Protein AF-A0A6C0HFZ0-F1 (afdb_monomer)

pLDDT: mean 91.33, std 6.5, range [58.72, 96.12]

Secondary structure (DSSP, 8-state):
--HHHHHHHHHHHHHHHHHHTTT-HHHHHHHHHHHHHHTTTS---SSHHHHHHHHHTT-S-HHHHHHHHHHHHHHHHHHHHHHH-

Mean predicted aligned error: 3.57 Å

Sequence (85 aa):
MIPELLEFMGVLLICATAMLTHNNPYFIGLAYTSAMLIAHQSMVHFNPLFVLLNFSLGRLSLYESLKLLIIQTSAVLCFLVAYRF

Structure (mmCIF, N/CA/C/O backbone):
data_AF-A0A6C0HFZ0-F1
#
_entry.id   AF-A0A6C0HFZ0-F1
#
loop_
_atom_site.group_PDB
_atom_site.id
_atom_site.type_symbol
_atom_site.label_atom_id
_atom_site.label_alt_id
_atom_site.label_comp_id
_atom_site.label_asym_id
_atom_site.label_entity_id
_atom_site.label_seq_id
_atom_site.pdbx_PDB_ins_code
_atom_site.Cartn_x
_atom_site.Cartn_y
_atom_site.Cartn_z
_atom_site.occupancy
_atom_site.B_iso_or_equiv
_atom_site.auth_seq_id
_atom_site.auth_comp_id
_atom_site.auth_asym_id
_atom_site.auth_atom_id
_atom_site.pdbx_PDB_m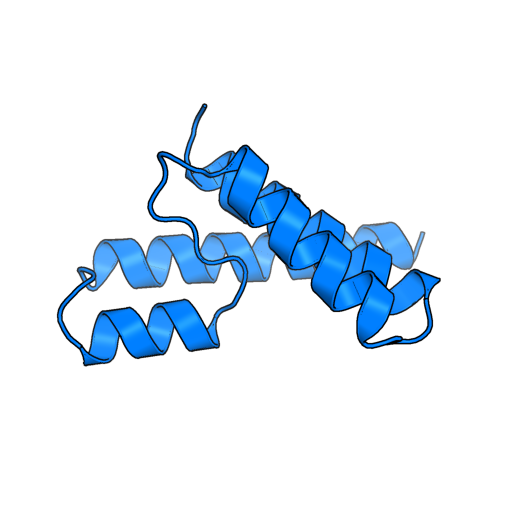odel_num
ATOM 1 N N . MET A 1 1 ? 8.414 3.571 16.265 1.00 58.72 1 MET A N 1
ATOM 2 C CA . MET A 1 1 ? 8.342 4.172 14.914 1.00 58.72 1 MET A CA 1
ATOM 3 C C . MET A 1 1 ? 6.883 4.488 14.627 1.00 58.72 1 MET A C 1
ATOM 5 O O . MET A 1 1 ? 6.030 3.739 15.081 1.00 58.72 1 MET A O 1
ATOM 9 N N . ILE A 1 2 ? 6.596 5.612 13.974 1.00 83.44 2 ILE A N 1
ATOM 10 C CA . ILE A 1 2 ? 5.228 6.069 13.681 1.00 83.44 2 ILE A CA 1
ATOM 11 C C . ILE A 1 2 ? 4.616 5.101 12.638 1.00 83.44 2 ILE A C 1
ATOM 13 O O . ILE A 1 2 ? 5.212 4.963 11.567 1.00 83.44 2 ILE A O 1
ATOM 17 N N . PRO A 1 3 ? 3.512 4.379 12.927 1.00 84.56 3 PRO A N 1
ATOM 18 C CA . PRO A 1 3 ? 2.968 3.333 12.044 1.00 84.56 3 PRO A CA 1
ATOM 19 C C . PRO A 1 3 ? 2.567 3.863 10.660 1.00 84.56 3 PRO A C 1
ATOM 21 O O . PRO A 1 3 ? 2.686 3.161 9.661 1.00 84.56 3 PRO A O 1
ATOM 24 N N . GLU A 1 4 ? 2.185 5.13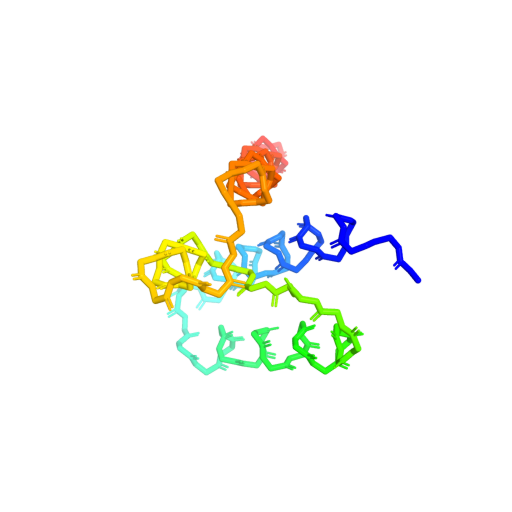2 10.581 1.00 89.56 4 GLU A N 1
ATOM 25 C CA . GLU A 1 4 ? 1.879 5.835 9.338 1.00 89.56 4 GLU A CA 1
ATOM 26 C C . GLU A 1 4 ? 3.105 5.952 8.427 1.00 89.56 4 GLU A C 1
ATOM 28 O O . GLU A 1 4 ? 3.007 5.777 7.214 1.00 89.56 4 GLU A O 1
ATOM 33 N N . LEU A 1 5 ? 4.277 6.216 9.010 1.00 91.38 5 LEU A N 1
ATOM 34 C CA . LEU A 1 5 ? 5.527 6.301 8.259 1.00 91.38 5 LEU A CA 1
ATOM 35 C C . LEU A 1 5 ? 5.945 4.923 7.740 1.00 91.38 5 LEU A C 1
ATOM 37 O O . LEU A 1 5 ? 6.448 4.821 6.624 1.00 91.38 5 LEU A O 1
ATOM 41 N N . LEU A 1 6 ? 5.728 3.873 8.539 1.00 93.12 6 LEU A N 1
ATOM 42 C CA . LEU A 1 6 ? 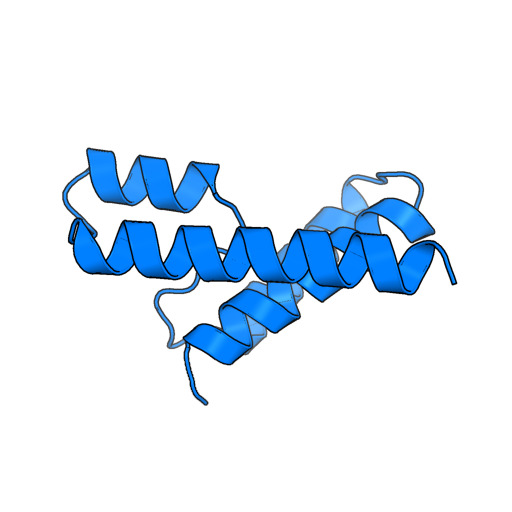5.975 2.495 8.116 1.00 93.12 6 LEU A CA 1
ATOM 43 C C . LEU A 1 6 ? 5.116 2.145 6.905 1.00 93.12 6 LEU A C 1
ATOM 45 O O . LEU A 1 6 ? 5.665 1.729 5.890 1.00 93.12 6 LEU A O 1
ATOM 49 N N . GLU A 1 7 ? 3.806 2.379 6.989 1.00 93.44 7 GLU A N 1
ATOM 50 C CA . GLU A 1 7 ? 2.861 2.134 5.895 1.00 93.44 7 GLU A CA 1
ATOM 51 C C . GLU A 1 7 ? 3.303 2.850 4.610 1.00 93.44 7 GLU A C 1
ATOM 53 O O . GLU A 1 7 ? 3.424 2.226 3.556 1.00 93.44 7 GLU A O 1
ATOM 58 N N . PHE A 1 8 ? 3.639 4.138 4.715 1.00 94.94 8 PHE A N 1
ATOM 59 C CA . PHE A 1 8 ? 4.101 4.945 3.588 1.00 94.94 8 PHE A CA 1
ATOM 60 C C . PHE A 1 8 ? 5.391 4.395 2.955 1.00 94.94 8 PHE A C 1
ATOM 62 O O . PHE A 1 8 ? 5.458 4.182 1.742 1.00 94.94 8 PHE A O 1
ATOM 69 N N . MET A 1 9 ? 6.416 4.135 3.772 1.00 94.81 9 MET A N 1
ATOM 70 C CA . MET A 1 9 ? 7.723 3.671 3.293 1.00 94.81 9 MET A CA 1
ATOM 71 C C . MET A 1 9 ? 7.670 2.248 2.736 1.00 94.81 9 MET A C 1
ATOM 73 O O . MET A 1 9 ? 8.333 1.951 1.743 1.00 94.81 9 MET A O 1
ATOM 77 N N . GLY A 1 10 ? 6.865 1.370 3.335 1.00 94.38 10 GLY A N 1
ATOM 78 C CA . GLY A 1 10 ? 6.684 0.010 2.839 1.00 94.38 10 GLY A CA 1
ATOM 79 C C . GLY A 1 10 ? 5.997 -0.015 1.476 1.00 94.38 10 GLY A C 1
ATOM 80 O O . GLY A 1 10 ? 6.465 -0.713 0.579 1.00 94.38 10 GLY A O 1
ATOM 81 N N . VAL A 1 11 ? 4.954 0.799 1.275 1.00 95.81 11 VAL A N 1
ATOM 82 C CA . VAL A 1 11 ? 4.301 0.929 -0.041 1.00 95.81 11 VAL A CA 1
ATOM 83 C C . VAL A 1 11 ? 5.278 1.460 -1.088 1.00 95.81 11 VAL A C 1
ATOM 85 O O . VAL A 1 11 ? 5.353 0.897 -2.179 1.00 95.81 11 VAL A O 1
ATOM 88 N N . LEU A 1 12 ? 6.079 2.478 -0.754 1.00 95.50 12 LEU A N 1
ATOM 89 C CA . LEU A 1 12 ? 7.127 2.985 -1.647 1.00 95.50 12 LEU A CA 1
ATOM 90 C C . LEU A 1 12 ? 8.120 1.892 -2.053 1.00 95.50 12 LEU A C 1
ATOM 92 O O . LEU A 1 12 ? 8.401 1.732 -3.241 1.00 95.50 12 LEU A O 1
ATOM 96 N N . LEU A 1 13 ? 8.623 1.123 -1.084 1.00 94.81 13 LEU A N 1
ATOM 97 C CA . LEU A 1 13 ? 9.553 0.020 -1.326 1.00 94.81 13 LEU A CA 1
ATOM 98 C C . LEU A 1 13 ? 8.948 -1.038 -2.258 1.00 94.81 13 LEU A C 1
ATOM 100 O O . LEU A 1 13 ? 9.611 -1.491 -3.194 1.00 94.81 13 LEU A O 1
ATOM 104 N N . ILE A 1 14 ? 7.695 -1.425 -2.016 1.00 95.38 14 ILE A N 1
ATOM 105 C CA . ILE A 1 14 ? 6.990 -2.425 -2.825 1.00 95.38 14 ILE A CA 1
ATOM 106 C C . ILE A 1 14 ? 6.778 -1.905 -4.250 1.00 95.38 14 ILE A C 1
ATOM 108 O O . ILE A 1 14 ? 7.090 -2.622 -5.200 1.00 95.38 14 ILE A O 1
ATOM 112 N N . CYS A 1 15 ? 6.317 -0.662 -4.420 1.00 94.88 15 CYS A N 1
ATOM 113 C CA . CYS A 1 15 ? 6.138 -0.048 -5.738 1.00 94.88 15 CYS A CA 1
ATOM 114 C C . CYS A 1 15 ? 7.460 0.066 -6.509 1.00 94.88 15 CYS A C 1
ATOM 116 O O . CYS A 1 15 ? 7.521 -0.310 -7.682 1.00 94.88 15 CYS A O 1
ATOM 118 N N . ALA A 1 16 ? 8.527 0.517 -5.847 1.00 93.88 16 ALA A N 1
ATOM 119 C CA . ALA A 1 16 ? 9.853 0.611 -6.448 1.00 93.88 16 ALA A CA 1
ATOM 120 C C . ALA A 1 16 ? 10.372 -0.763 -6.880 1.00 93.88 16 ALA A C 1
ATOM 122 O O . ALA A 1 16 ? 10.825 -0.926 -8.012 1.00 93.88 16 ALA A O 1
ATOM 123 N N . THR A 1 17 ? 10.237 -1.772 -6.016 1.00 95.12 17 THR A N 1
ATOM 124 C CA . THR A 1 17 ? 10.649 -3.145 -6.332 1.00 95.12 17 THR A CA 1
ATOM 125 C C . THR A 1 17 ? 9.847 -3.700 -7.504 1.00 95.12 17 THR A C 1
ATOM 127 O O . THR A 1 17 ? 10.430 -4.265 -8.428 1.00 95.12 17 THR A O 1
ATOM 130 N N . ALA A 1 18 ? 8.527 -3.505 -7.509 1.00 94.00 18 ALA A N 1
ATOM 131 C CA . ALA A 1 18 ? 7.652 -3.953 -8.585 1.00 94.00 18 ALA A CA 1
ATOM 132 C C . ALA A 1 18 ? 8.063 -3.354 -9.941 1.00 94.00 18 ALA A C 1
ATOM 134 O O . ALA A 1 18 ? 8.217 -4.094 -10.911 1.00 94.00 18 ALA A O 1
ATOM 135 N N . MET A 1 19 ? 8.331 -2.045 -10.007 1.00 94.12 19 MET A N 1
ATOM 136 C CA . MET A 1 19 ? 8.765 -1.405 -11.255 1.00 94.12 19 MET A CA 1
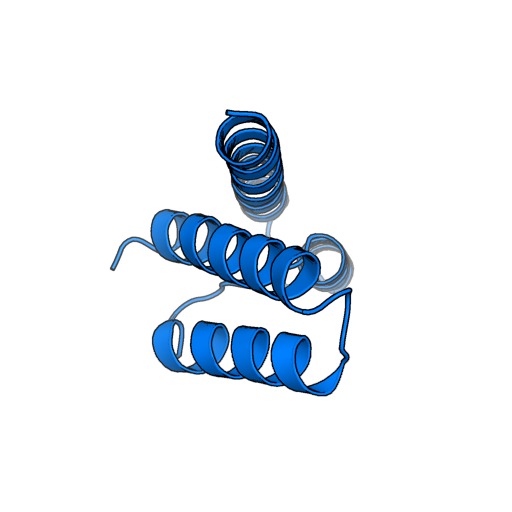ATOM 137 C C . MET A 1 19 ? 10.172 -1.829 -11.688 1.00 94.12 19 MET A C 1
ATOM 139 O O . MET A 1 19 ? 10.360 -2.215 -12.840 1.00 94.12 19 MET A O 1
ATOM 143 N N . LEU A 1 20 ? 11.154 -1.800 -10.780 1.00 93.44 20 LEU A N 1
ATOM 144 C CA . LEU A 1 20 ? 12.555 -2.105 -11.105 1.00 93.44 20 LEU A CA 1
ATOM 145 C C . LEU A 1 20 ? 12.778 -3.573 -11.489 1.00 93.44 20 LEU A C 1
ATOM 147 O O . LEU A 1 20 ? 13.733 -3.887 -12.193 1.00 93.44 20 LEU A O 1
ATOM 151 N N . THR A 1 21 ? 11.906 -4.473 -11.032 1.00 94.44 21 THR A N 1
ATOM 152 C CA . THR A 1 21 ? 12.012 -5.917 -11.299 1.00 94.44 21 THR A CA 1
ATOM 153 C C . THR A 1 21 ? 10.972 -6.427 -12.295 1.00 94.44 21 THR A C 1
ATOM 155 O O . THR A 1 21 ? 10.795 -7.637 -12.420 1.00 94.44 21 THR A O 1
ATOM 158 N N . HIS A 1 22 ? 10.286 -5.528 -13.012 1.00 92.25 22 HIS A N 1
ATOM 159 C CA . HIS A 1 22 ? 9.253 -5.867 -14.000 1.00 92.25 22 HIS A CA 1
ATOM 160 C C . HIS A 1 22 ? 8.161 -6.799 -13.450 1.00 92.25 22 HIS A C 1
ATOM 162 O O . HIS A 1 22 ? 7.752 -7.763 -14.095 1.00 92.25 22 HIS A O 1
ATOM 168 N N . ASN A 1 23 ? 7.688 -6.505 -12.241 1.00 91.69 23 ASN A N 1
ATOM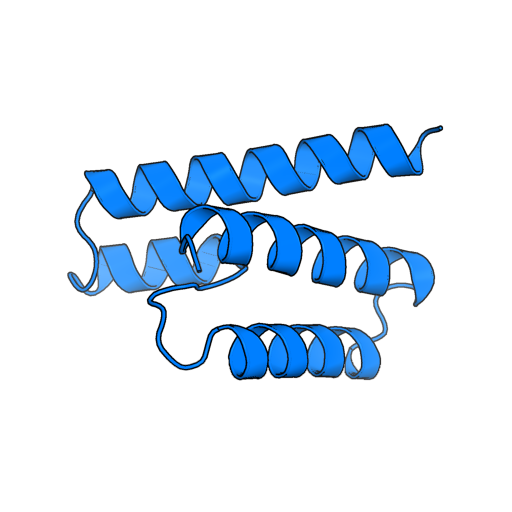 169 C CA . ASN A 1 23 ? 6.685 -7.278 -11.514 1.00 91.69 23 ASN A CA 1
ATOM 170 C C . ASN A 1 23 ? 7.073 -8.743 -11.252 1.00 91.69 23 ASN A C 1
ATOM 172 O O . ASN A 1 23 ? 6.206 -9.617 -11.191 1.00 91.69 23 ASN A O 1
ATOM 176 N N . ASN A 1 24 ? 8.364 -9.031 -11.073 1.00 95.25 24 ASN A N 1
ATOM 177 C CA . ASN A 1 24 ? 8.799 -10.373 -10.712 1.00 95.25 24 ASN A CA 1
ATOM 178 C C . ASN A 1 24 ? 8.259 -10.754 -9.312 1.00 95.25 24 ASN A C 1
ATOM 180 O O . ASN A 1 24 ? 8.573 -10.082 -8.320 1.00 95.25 24 ASN A O 1
ATOM 184 N N . PRO A 1 25 ? 7.478 -11.846 -9.201 1.00 93.06 25 PRO A N 1
ATOM 185 C CA . PRO A 1 25 ? 6.780 -12.199 -7.967 1.00 93.06 25 PRO A CA 1
ATOM 186 C C . PRO A 1 25 ? 7.730 -12.525 -6.811 1.00 93.06 25 PRO A C 1
ATOM 188 O O . PRO A 1 25 ? 7.388 -12.268 -5.659 1.00 93.06 25 PRO A O 1
ATOM 191 N N . TYR A 1 26 ? 8.932 -13.041 -7.092 1.00 95.12 26 TYR A N 1
ATOM 192 C CA . TYR A 1 26 ? 9.910 -13.363 -6.052 1.00 95.12 26 TYR A CA 1
ATOM 193 C C . TYR A 1 26 ? 10.421 -12.102 -5.352 1.00 95.12 26 TYR A C 1
ATOM 195 O O . TYR A 1 26 ? 10.444 -12.042 -4.124 1.00 95.12 26 TYR A O 1
ATOM 203 N N . PHE A 1 27 ? 10.779 -11.069 -6.118 1.00 94.94 27 PHE A N 1
ATOM 204 C CA . PHE A 1 27 ? 11.284 -9.817 -5.554 1.00 94.94 27 PHE A CA 1
ATOM 205 C C . PHE A 1 27 ? 10.189 -9.021 -4.848 1.00 94.94 27 PHE A C 1
ATOM 207 O O . PHE A 1 27 ? 10.429 -8.484 -3.769 1.00 94.94 27 PHE A O 1
ATOM 214 N N . ILE A 1 28 ? 8.973 -9.005 -5.399 1.00 94.44 28 ILE A N 1
ATOM 215 C CA . ILE A 1 28 ? 7.818 -8.400 -4.723 1.00 94.44 28 ILE A CA 1
ATOM 216 C C . ILE A 1 28 ? 7.538 -9.116 -3.397 1.00 94.44 28 ILE A C 1
ATOM 218 O O . ILE A 1 28 ? 7.344 -8.457 -2.376 1.00 94.44 28 ILE A O 1
ATOM 222 N N . GLY A 1 29 ? 7.562 -10.453 -3.391 1.00 93.62 29 GLY A N 1
ATOM 223 C CA . GLY A 1 29 ? 7.403 -11.248 -2.174 1.00 93.62 29 GLY A CA 1
ATOM 224 C C . GLY A 1 29 ? 8.448 -10.891 -1.119 1.00 93.62 29 GLY A C 1
ATOM 225 O O . GLY A 1 29 ? 8.086 -10.616 0.023 1.00 93.62 29 GLY A O 1
ATOM 226 N N . LEU A 1 30 ? 9.721 -10.796 -1.519 1.00 95.00 30 LEU A N 1
ATOM 227 C CA . LEU A 1 30 ? 10.809 -10.374 -0.633 1.00 95.00 30 LEU A CA 1
ATOM 228 C C . LEU A 1 30 ? 10.608 -8.954 -0.089 1.00 95.00 30 LEU A C 1
ATOM 230 O O . LEU A 1 30 ? 10.852 -8.717 1.096 1.00 95.00 30 LEU A O 1
ATOM 234 N N . ALA A 1 31 ? 10.137 -8.0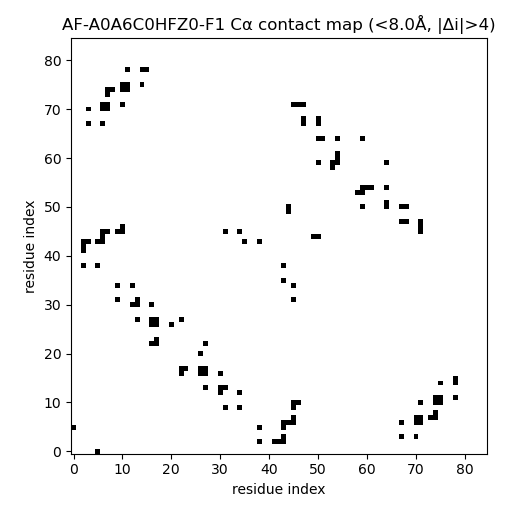14 -0.911 1.00 94.62 31 ALA A N 1
ATOM 235 C CA . ALA A 1 31 ? 9.834 -6.655 -0.465 1.00 94.62 31 ALA A CA 1
ATOM 236 C C . ALA A 1 31 ? 8.717 -6.642 0.590 1.00 94.62 31 ALA A C 1
ATOM 238 O O . ALA A 1 31 ? 8.879 -6.018 1.640 1.00 94.62 31 ALA A O 1
ATOM 239 N N . TYR A 1 32 ? 7.633 -7.393 0.367 1.00 93.31 32 TYR A N 1
ATOM 240 C CA . TYR A 1 32 ? 6.548 -7.545 1.342 1.00 93.31 32 TYR A CA 1
ATOM 241 C C . TYR A 1 32 ? 7.023 -8.190 2.647 1.00 93.31 32 TYR A C 1
ATOM 243 O O . TYR A 1 32 ? 6.718 -7.677 3.724 1.00 93.31 32 TYR A O 1
ATOM 251 N N . THR A 1 33 ? 7.794 -9.282 2.586 1.00 93.00 33 THR A N 1
ATOM 252 C CA . THR A 1 33 ? 8.312 -9.934 3.801 1.00 93.00 33 THR A CA 1
ATOM 253 C C . THR A 1 33 ? 9.259 -9.022 4.567 1.00 93.00 33 THR A C 1
ATOM 255 O O . THR A 1 33 ? 9.196 -8.967 5.791 1.00 93.00 33 THR A O 1
ATOM 258 N N . SER A 1 34 ? 10.100 -8.265 3.860 1.00 92.69 34 SER A N 1
ATOM 259 C CA . SER A 1 34 ? 11.023 -7.309 4.479 1.00 92.69 34 SER A CA 1
ATOM 260 C C . SER A 1 34 ? 10.257 -6.191 5.183 1.00 92.69 34 SER A C 1
ATOM 262 O O . SER A 1 34 ? 10.522 -5.904 6.349 1.00 92.69 34 SER A O 1
ATOM 264 N N . ALA A 1 35 ? 9.257 -5.609 4.512 1.00 92.06 35 ALA A N 1
ATOM 265 C CA . ALA A 1 35 ? 8.401 -4.577 5.088 1.00 92.06 35 ALA A CA 1
ATOM 266 C C . ALA A 1 35 ? 7.653 -5.088 6.334 1.00 92.06 35 ALA A C 1
ATOM 268 O O . ALA A 1 35 ? 7.639 -4.409 7.360 1.00 92.06 35 ALA A O 1
ATOM 269 N N . MET A 1 36 ? 7.115 -6.311 6.284 1.00 90.50 36 MET A N 1
ATOM 270 C CA . MET A 1 36 ? 6.442 -6.951 7.421 1.00 90.50 36 MET A CA 1
ATOM 271 C C . MET A 1 36 ? 7.383 -7.237 8.598 1.00 90.50 36 MET A C 1
ATOM 273 O O . MET A 1 36 ? 6.998 -7.029 9.747 1.00 90.50 36 MET A O 1
ATOM 277 N N . LEU A 1 37 ? 8.621 -7.672 8.341 1.00 90.81 37 LEU A N 1
ATOM 278 C CA . LEU A 1 37 ? 9.619 -7.893 9.394 1.00 90.81 37 LEU A CA 1
ATOM 279 C C . LEU A 1 37 ? 10.009 -6.586 10.093 1.00 90.81 37 LEU A C 1
ATOM 281 O O . LEU A 1 37 ? 10.131 -6.556 11.316 1.00 90.81 37 LEU A O 1
ATOM 285 N N . ILE A 1 38 ? 10.156 -5.496 9.337 1.00 89.31 38 ILE A N 1
ATOM 286 C CA . ILE A 1 38 ? 10.432 -4.165 9.897 1.00 89.31 38 ILE A CA 1
ATOM 287 C C . ILE A 1 38 ? 9.234 -3.671 10.724 1.00 89.31 38 ILE A C 1
ATOM 289 O O . ILE A 1 38 ? 9.401 -3.082 11.791 1.00 89.31 38 ILE A O 1
ATOM 293 N N . ALA A 1 39 ? 8.019 -3.943 10.252 1.00 87.94 39 ALA A N 1
ATOM 294 C CA . ALA A 1 39 ? 6.768 -3.517 10.866 1.00 87.94 39 ALA A CA 1
ATOM 295 C C . ALA A 1 39 ? 6.205 -4.496 11.913 1.00 87.94 39 ALA A C 1
ATOM 297 O O . ALA A 1 39 ? 5.043 -4.358 12.289 1.00 87.94 39 ALA A O 1
ATOM 298 N N . HIS A 1 40 ? 7.005 -5.440 12.423 1.00 77.19 40 HIS A N 1
ATOM 299 C CA . HIS A 1 40 ? 6.555 -6.586 13.230 1.00 77.19 40 HIS A CA 1
ATOM 300 C C . HIS A 1 40 ? 5.592 -6.258 14.391 1.00 77.19 40 HIS A C 1
ATOM 302 O O . HIS A 1 40 ? 4.723 -7.060 14.715 1.00 77.19 40 HIS A O 1
ATOM 308 N N . GLN A 1 41 ? 5.722 -5.084 15.014 1.00 78.38 41 GLN A N 1
ATOM 309 C CA . GLN A 1 41 ? 4.890 -4.661 16.151 1.00 78.38 41 GLN A CA 1
ATOM 310 C C . GLN A 1 41 ? 3.758 -3.689 15.777 1.00 78.38 41 GLN A C 1
ATOM 312 O O . GLN A 1 41 ? 3.132 -3.102 16.656 1.00 78.38 41 GLN A O 1
ATOM 317 N N . SER A 1 42 ? 3.511 -3.465 14.489 1.00 79.31 42 SER A N 1
ATOM 318 C CA . SER A 1 42 ? 2.599 -2.428 14.003 1.00 79.31 42 SER A CA 1
ATOM 319 C C . SER A 1 42 ? 1.465 -3.007 13.154 1.00 79.31 42 SER A C 1
ATOM 321 O O . SER A 1 42 ? 1.642 -3.996 12.453 1.00 79.31 42 SER A O 1
ATOM 323 N N . MET A 1 43 ? 0.286 -2.379 13.217 1.00 77.62 43 MET A N 1
ATOM 324 C CA . MET A 1 43 ? -0.940 -2.778 12.496 1.00 77.62 43 MET A CA 1
ATOM 325 C C . MET A 1 43 ? -0.912 -2.312 11.027 1.00 77.62 43 MET A C 1
ATOM 327 O O . MET A 1 43 ? -1.845 -1.675 10.539 1.00 77.62 43 MET A O 1
ATOM 331 N N . VAL A 1 44 ? 0.205 -2.555 10.348 1.00 84.69 44 VAL A N 1
ATOM 332 C CA . VAL A 1 44 ? 0.531 -2.019 9.018 1.00 84.69 44 VAL A CA 1
ATOM 333 C C . VAL A 1 44 ? 0.294 -3.112 7.973 1.00 84.69 44 VAL A C 1
ATOM 335 O O . VAL A 1 44 ? 0.537 -4.289 8.241 1.00 84.69 44 VAL A O 1
ATOM 338 N N . HIS A 1 45 ? -0.229 -2.748 6.803 1.00 87.38 45 HIS A N 1
ATOM 339 C CA . HIS A 1 45 ? -0.783 -3.718 5.842 1.00 87.38 45 HIS A CA 1
ATOM 340 C C . HIS A 1 45 ? -0.103 -3.686 4.467 1.00 87.38 45 HIS A C 1
ATOM 342 O O . HIS A 1 45 ? -0.055 -4.706 3.778 1.00 87.38 45 HIS A O 1
ATOM 348 N N . PHE A 1 46 ? 0.410 -2.527 4.057 1.00 91.56 46 PHE A N 1
ATOM 349 C CA . PHE A 1 46 ? 1.103 -2.255 2.793 1.00 91.56 46 PHE A CA 1
ATOM 350 C C . PHE A 1 46 ? 0.302 -2.556 1.517 1.00 91.56 46 PHE A C 1
ATOM 352 O O . PHE A 1 46 ? 0.862 -2.669 0.422 1.00 91.56 46 PHE A O 1
ATOM 359 N N . ASN A 1 47 ? -1.011 -2.742 1.642 1.00 92.06 47 ASN A N 1
ATOM 360 C CA . ASN A 1 47 ? -1.896 -3.052 0.529 1.00 92.06 47 ASN A CA 1
ATOM 361 C C . ASN A 1 47 ? -3.342 -2.620 0.846 1.00 92.06 47 ASN A C 1
ATOM 363 O O . ASN A 1 47 ? -3.874 -3.003 1.896 1.00 92.06 47 ASN A O 1
ATOM 367 N N . PRO A 1 48 ? -4.011 -1.881 -0.057 1.00 90.12 48 PRO A N 1
ATOM 368 C CA . PRO A 1 48 ? -5.373 -1.396 0.166 1.00 90.12 48 PRO A CA 1
ATOM 36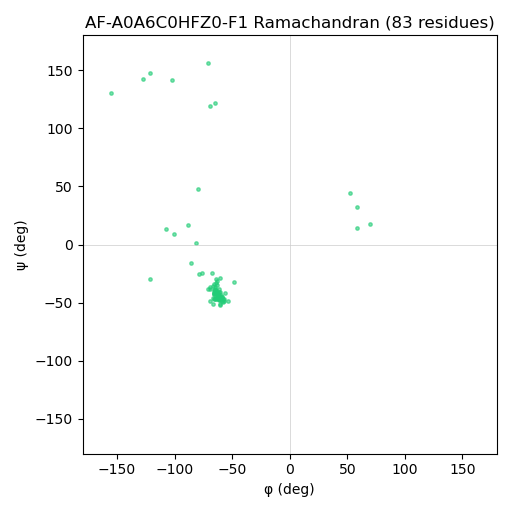9 C C . PRO A 1 48 ? -6.402 -2.520 0.287 1.00 90.12 48 PRO A C 1
ATOM 371 O O . PRO A 1 48 ? -7.338 -2.408 1.078 1.00 90.12 48 PRO A O 1
ATOM 374 N N . LEU A 1 49 ? -6.218 -3.637 -0.424 1.00 92.38 49 LEU A N 1
ATOM 375 C CA . LEU A 1 49 ? -7.125 -4.785 -0.328 1.00 92.38 49 LEU A CA 1
ATOM 376 C C . LEU A 1 49 ? -7.083 -5.415 1.066 1.00 92.38 49 LEU A C 1
ATOM 378 O O . LEU A 1 49 ? -8.124 -5.777 1.607 1.00 92.38 49 LEU A O 1
ATOM 382 N N . PHE A 1 50 ? -5.903 -5.493 1.685 1.00 91.56 50 PHE A N 1
ATOM 383 C CA . PHE A 1 50 ? -5.773 -5.999 3.051 1.00 91.56 50 PHE A CA 1
ATOM 384 C C . PHE A 1 50 ? -6.431 -5.073 4.078 1.00 91.56 50 PHE A C 1
ATOM 386 O O . PHE A 1 50 ? -7.030 -5.563 5.036 1.00 91.56 50 PHE A O 1
ATOM 393 N N . VAL A 1 51 ? -6.374 -3.754 3.873 1.00 92.88 51 VAL A N 1
ATOM 394 C CA . VAL A 1 51 ? -7.075 -2.786 4.734 1.00 92.88 51 VAL A CA 1
ATOM 395 C C . VAL A 1 51 ? -8.590 -2.960 4.615 1.00 92.88 51 VAL A C 1
ATOM 397 O O . VAL A 1 51 ? -9.276 -3.058 5.632 1.00 92.88 51 VAL A O 1
ATOM 400 N N . LEU A 1 52 ? -9.111 -3.079 3.389 1.00 92.31 52 LEU A N 1
ATOM 401 C CA . LEU A 1 52 ? -10.539 -3.306 3.142 1.00 92.31 52 LEU A CA 1
ATOM 402 C C . LEU A 1 52 ? -11.025 -4.635 3.732 1.00 92.31 52 LEU A C 1
ATOM 404 O O . LEU A 1 52 ? -12.088 -4.678 4.350 1.00 92.31 52 LEU A O 1
ATOM 408 N N . LEU A 1 53 ? -10.235 -5.704 3.602 1.00 94.00 53 LEU A N 1
ATOM 409 C CA . LEU A 1 53 ? -10.548 -6.996 4.211 1.00 94.00 53 LEU A CA 1
ATOM 410 C C . LEU A 1 53 ? -10.610 -6.891 5.738 1.00 94.00 53 LEU A C 1
ATOM 412 O O . LEU A 1 53 ? -11.590 -7.330 6.336 1.00 94.00 53 LEU A O 1
ATOM 416 N N . ASN A 1 54 ? -9.625 -6.262 6.381 1.00 91.56 54 ASN A N 1
ATOM 417 C CA . ASN A 1 54 ? -9.639 -6.101 7.837 1.00 91.56 54 ASN A CA 1
ATOM 418 C C . ASN A 1 54 ? -10.780 -5.196 8.322 1.00 91.56 54 ASN A C 1
ATOM 420 O O . ASN A 1 54 ? -11.370 -5.480 9.364 1.00 91.56 54 ASN A O 1
ATOM 424 N N . PHE A 1 55 ? -11.151 -4.170 7.553 1.00 93.19 55 PHE A N 1
ATOM 425 C CA . PHE A 1 55 ? -12.356 -3.386 7.820 1.00 93.19 55 PHE A CA 1
ATOM 426 C C . PHE A 1 55 ? -13.625 -4.248 7.722 1.00 93.19 55 PHE A C 1
ATOM 428 O O . PHE A 1 55 ? -14.438 -4.249 8.644 1.00 93.19 55 PHE A O 1
ATOM 435 N N . SER A 1 56 ? -13.764 -5.053 6.661 1.00 93.75 56 SER A N 1
ATOM 436 C CA . SER A 1 56 ? -14.927 -5.936 6.469 1.00 93.75 56 SER A CA 1
ATOM 437 C C . SER A 1 56 ? -15.062 -7.010 7.555 1.00 93.75 56 SER A C 1
ATOM 439 O O . SER A 1 56 ? -16.171 -7.381 7.928 1.00 93.75 56 SER A O 1
ATOM 441 N N . LEU A 1 57 ? -13.935 -7.463 8.112 1.00 95.50 57 LEU A N 1
ATOM 442 C CA . LEU A 1 57 ? -13.876 -8.407 9.230 1.00 95.50 57 LEU A CA 1
ATOM 443 C C . LEU A 1 57 ? -14.085 -7.735 10.599 1.00 95.50 57 LEU A C 1
ATOM 445 O O . LEU A 1 57 ? -13.989 -8.410 11.623 1.00 95.50 57 LEU A O 1
ATOM 449 N N . GLY A 1 58 ? -14.323 -6.420 10.643 1.00 92.94 58 GLY A N 1
ATOM 450 C CA . GLY A 1 58 ? -14.515 -5.663 11.883 1.00 92.94 58 GLY A CA 1
ATOM 451 C C . GLY A 1 58 ? -13.248 -5.505 12.729 1.00 92.94 58 GLY A C 1
ATOM 452 O O . GLY A 1 58 ? -13.341 -5.199 13.914 1.00 92.94 58 GLY A O 1
ATOM 453 N N . ARG A 1 59 ? -12.061 -5.725 12.148 1.00 91.06 59 ARG A N 1
ATOM 454 C CA . ARG A 1 59 ? -10.761 -5.617 12.838 1.00 91.06 59 ARG A CA 1
ATOM 455 C C . ARG A 1 59 ? -10.187 -4.202 12.851 1.00 91.06 59 ARG A C 1
ATOM 457 O O . ARG A 1 59 ? -9.262 -3.940 13.612 1.00 91.06 59 ARG A O 1
ATOM 464 N N . LEU A 1 60 ? -10.709 -3.317 12.004 1.00 91.50 60 LEU A N 1
ATOM 465 C CA . LEU A 1 60 ? -10.298 -1.919 11.901 1.00 91.50 60 LEU A CA 1
ATOM 466 C C . LEU A 1 60 ? -11.510 -1.003 12.014 1.00 91.50 60 LEU A C 1
ATOM 468 O O . LEU A 1 60 ? -12.571 -1.288 11.453 1.00 91.50 60 LEU A O 1
ATOM 472 N N . SER A 1 61 ? -11.329 0.130 12.687 1.00 93.88 61 SER A N 1
ATOM 473 C CA . SER A 1 61 ? -12.328 1.197 12.669 1.00 93.88 61 SER A CA 1
ATOM 474 C C . SER A 1 61 ? -12.377 1.887 11.299 1.00 93.88 61 SER A C 1
ATOM 476 O O . SER A 1 61 ? -11.400 1.902 10.544 1.00 93.88 61 SER A O 1
ATOM 478 N N . LEU A 1 62 ? -13.513 2.517 10.976 1.00 93.12 62 LEU A N 1
ATOM 479 C CA . LEU A 1 62 ? -13.659 3.292 9.738 1.00 93.12 62 LEU A CA 1
ATOM 480 C C . LEU A 1 62 ? -12.591 4.392 9.636 1.00 93.12 62 LEU A C 1
ATOM 482 O O . LEU A 1 62 ? -11.974 4.559 8.587 1.00 93.12 62 LEU A O 1
ATOM 486 N N . TYR A 1 63 ? -12.316 5.085 10.741 1.00 93.19 63 TYR A N 1
ATOM 487 C CA . TYR A 1 63 ? -11.290 6.124 10.796 1.00 93.19 63 TYR A CA 1
ATOM 488 C C . TYR A 1 63 ? -9.891 5.585 10.462 1.00 93.19 63 TYR A C 1
ATOM 490 O O . TYR A 1 63 ? -9.197 6.157 9.622 1.00 93.19 63 TYR A O 1
ATOM 498 N N . GLU A 1 64 ? -9.490 4.461 11.060 1.00 91.25 64 GLU A N 1
ATOM 499 C CA . GLU A 1 64 ? -8.185 3.845 10.792 1.00 91.25 64 GLU A CA 1
ATOM 500 C C . GLU A 1 64 ? -8.072 3.339 9.355 1.00 91.25 64 GLU A C 1
ATOM 502 O O . GLU A 1 64 ? -7.051 3.570 8.707 1.00 91.25 64 GLU A O 1
ATOM 507 N N . SER A 1 65 ? -9.124 2.708 8.824 1.00 92.94 65 SER A N 1
ATOM 508 C CA . SER A 1 65 ? -9.120 2.225 7.439 1.00 92.94 65 SER A CA 1
ATOM 509 C C . SER A 1 65 ? -8.929 3.365 6.434 1.00 92.94 65 SER A C 1
ATOM 511 O O . S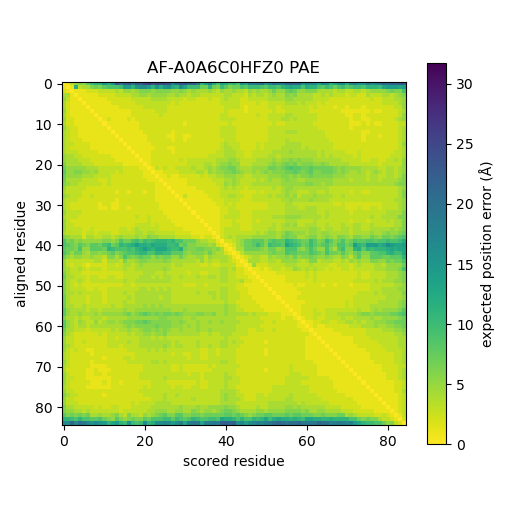ER A 1 65 ? -8.085 3.265 5.543 1.00 92.94 65 SER A O 1
ATOM 513 N N . LEU A 1 66 ? -9.641 4.484 6.613 1.00 93.94 66 LEU A N 1
ATOM 514 C CA . LEU A 1 66 ? -9.520 5.653 5.743 1.00 93.94 66 LEU A CA 1
ATOM 515 C C . LEU A 1 66 ? -8.135 6.282 5.862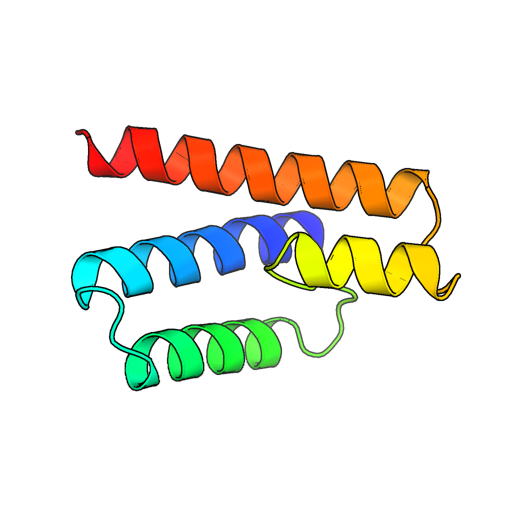 1.00 93.94 66 LEU A C 1
ATOM 517 O O . LEU A 1 66 ? -7.523 6.615 4.848 1.00 93.94 66 LEU A O 1
ATOM 521 N N . LYS A 1 67 ? -7.613 6.394 7.086 1.00 94.06 67 LYS A N 1
ATOM 522 C CA . LYS A 1 67 ? -6.268 6.912 7.336 1.00 94.06 67 LYS A CA 1
ATOM 523 C C . LYS A 1 67 ? -5.205 6.095 6.599 1.00 94.06 67 LYS A C 1
ATOM 525 O O . LYS A 1 67 ? -4.380 6.676 5.897 1.00 94.06 67 LYS A O 1
ATOM 530 N N . LEU A 1 68 ? -5.243 4.766 6.715 1.00 93.62 68 LEU A N 1
ATOM 531 C CA . LEU A 1 68 ? -4.291 3.880 6.040 1.00 93.62 68 LEU A CA 1
ATOM 532 C C . LEU A 1 68 ? -4.423 3.959 4.515 1.00 93.62 68 LEU A C 1
ATOM 534 O O . LEU A 1 68 ? -3.411 4.077 3.830 1.00 93.62 68 LEU A O 1
ATOM 538 N N . LEU A 1 69 ? -5.646 3.982 3.976 1.00 94.56 69 LEU A N 1
ATOM 539 C CA . LEU A 1 69 ? -5.870 4.131 2.532 1.00 94.56 69 LEU A CA 1
ATOM 540 C C . LEU A 1 69 ? -5.320 5.460 1.991 1.00 94.56 69 LEU A C 1
ATOM 542 O O . LEU A 1 69 ? -4.694 5.483 0.930 1.00 94.56 69 LEU A O 1
ATOM 546 N N . ILE A 1 70 ? -5.496 6.566 2.718 1.00 95.44 70 ILE A N 1
ATOM 547 C CA . ILE A 1 70 ? -4.931 7.873 2.338 1.00 95.44 70 ILE A CA 1
ATOM 548 C C . ILE A 1 70 ? -3.396 7.814 2.328 1.00 95.44 70 ILE A C 1
ATOM 550 O O . ILE A 1 70 ? -2.746 8.313 1.408 1.00 95.44 70 ILE A O 1
ATOM 554 N N . ILE A 1 71 ? -2.794 7.158 3.318 1.00 95.75 71 ILE A N 1
ATOM 555 C CA . ILE A 1 71 ? -1.337 7.010 3.385 1.00 95.75 71 ILE A CA 1
ATOM 556 C C . ILE A 1 71 ? -0.819 6.152 2.225 1.00 95.75 71 ILE A C 1
ATOM 558 O O . ILE A 1 71 ? 0.108 6.561 1.530 1.00 95.75 71 ILE A O 1
ATOM 562 N N . GLN A 1 72 ? -1.444 5.008 1.951 1.00 95.25 72 GLN A N 1
ATOM 563 C CA . GLN A 1 72 ? -1.048 4.140 0.840 1.00 95.25 72 GLN A CA 1
ATOM 564 C C . GLN A 1 72 ? -1.200 4.847 -0.517 1.00 95.25 72 GLN A C 1
ATOM 566 O O . GLN A 1 72 ? -0.298 4.793 -1.350 1.00 95.25 72 GLN A O 1
ATOM 571 N N . THR A 1 73 ? -2.309 5.559 -0.743 1.00 95.06 73 THR A N 1
ATOM 572 C CA . THR A 1 73 ? -2.534 6.304 -1.996 1.00 95.06 73 THR A CA 1
ATOM 573 C C . THR A 1 73 ? -1.546 7.457 -2.170 1.00 95.06 73 THR A C 1
ATOM 575 O O . THR A 1 73 ? -1.006 7.633 -3.262 1.00 95.06 73 THR A O 1
ATOM 578 N N . SER A 1 74 ? -1.240 8.205 -1.106 1.00 96.12 74 SER A N 1
ATOM 579 C CA . SER A 1 74 ? -0.220 9.262 -1.152 1.00 96.12 74 SER A CA 1
ATOM 580 C C . SER A 1 74 ? 1.189 8.716 -1.410 1.00 96.12 74 SER A C 1
ATOM 582 O O . SER A 1 74 ? 1.938 9.331 -2.168 1.00 96.12 74 SER A O 1
ATOM 584 N N . ALA A 1 75 ? 1.533 7.541 -0.873 1.00 95.56 75 ALA A N 1
ATOM 585 C CA . ALA A 1 75 ? 2.794 6.858 -1.168 1.00 95.56 75 ALA A CA 1
ATOM 586 C C . ALA A 1 75 ? 2.897 6.460 -2.647 1.00 95.56 75 ALA A C 1
ATOM 588 O O . ALA A 1 75 ? 3.913 6.729 -3.287 1.00 95.56 75 ALA A O 1
ATOM 589 N N . VAL A 1 76 ? 1.831 5.888 -3.217 1.00 95.38 76 VAL A N 1
ATOM 590 C CA . VAL A 1 76 ? 1.775 5.548 -4.649 1.00 95.38 76 VAL A CA 1
ATOM 591 C C . VAL A 1 76 ? 1.905 6.799 -5.519 1.00 95.38 76 VAL A C 1
ATOM 593 O O . VAL A 1 76 ? 2.669 6.799 -6.480 1.00 95.38 76 VAL A O 1
ATOM 596 N N . LEU A 1 77 ? 1.208 7.888 -5.183 1.00 94.88 77 LEU A N 1
ATOM 597 C CA . LEU A 1 77 ? 1.336 9.154 -5.912 1.00 94.88 77 LEU A CA 1
ATOM 598 C C . LEU A 1 77 ? 2.758 9.717 -5.827 1.00 94.88 77 LEU A C 1
ATOM 600 O O . LEU A 1 77 ? 3.309 10.136 -6.843 1.00 94.88 77 LEU A O 1
ATOM 604 N N . CYS A 1 78 ? 3.367 9.689 -4.641 1.00 95.12 78 CYS A N 1
ATOM 605 C CA . CYS A 1 78 ? 4.752 10.107 -4.443 1.00 95.12 78 CYS A CA 1
ATOM 606 C C . CYS A 1 78 ? 5.711 9.275 -5.303 1.00 95.12 78 CYS A C 1
ATOM 608 O O . CYS A 1 78 ? 6.553 9.844 -5.996 1.00 95.12 78 CYS A O 1
ATOM 610 N N . PHE A 1 79 ? 5.528 7.952 -5.335 1.00 95.44 79 PHE A N 1
ATOM 611 C CA . PHE A 1 79 ? 6.294 7.060 -6.198 1.00 95.44 79 PHE A CA 1
ATOM 612 C C . PHE A 1 79 ? 6.149 7.420 -7.679 1.00 95.44 79 PHE A C 1
ATOM 614 O O . PHE A 1 79 ? 7.148 7.535 -8.379 1.00 95.44 79 PHE A O 1
ATOM 621 N N . LEU A 1 80 ? 4.920 7.627 -8.159 1.00 93.94 80 LEU A N 1
ATOM 622 C CA . LEU A 1 80 ? 4.661 7.968 -9.561 1.00 93.94 80 LEU A CA 1
ATOM 623 C C . LEU A 1 80 ? 5.316 9.290 -9.968 1.00 93.94 80 LEU A C 1
ATOM 625 O O . LEU A 1 80 ? 5.823 9.403 -11.083 1.00 93.94 80 LEU A O 1
ATOM 629 N N . VAL A 1 81 ? 5.317 10.283 -9.074 1.00 94.12 81 VAL A N 1
ATOM 630 C CA . VAL A 1 81 ? 6.031 11.544 -9.300 1.00 94.12 81 VAL A CA 1
ATOM 631 C C . VAL A 1 81 ? 7.536 11.291 -9.329 1.00 94.12 81 VAL A C 1
ATOM 633 O O . VAL A 1 81 ? 8.183 11.677 -10.295 1.00 94.12 81 VAL A O 1
ATOM 636 N N . ALA A 1 82 ? 8.082 10.605 -8.323 1.00 92.00 82 ALA A N 1
ATOM 637 C CA . ALA A 1 82 ? 9.516 10.346 -8.206 1.00 92.00 82 ALA A CA 1
ATOM 638 C C . ALA A 1 82 ? 10.078 9.481 -9.343 1.00 92.00 82 ALA A C 1
ATOM 640 O O . ALA A 1 82 ? 11.207 9.695 -9.749 1.00 92.00 82 ALA A O 1
ATOM 641 N N . TYR A 1 83 ? 9.305 8.524 -9.860 1.00 87.50 83 TYR A N 1
ATOM 642 C CA . TYR A 1 83 ? 9.710 7.654 -10.967 1.00 87.50 83 TYR A CA 1
ATOM 643 C C . TYR A 1 83 ? 9.659 8.357 -12.329 1.00 87.50 83 TYR A C 1
ATOM 645 O O . TYR A 1 83 ? 10.312 7.935 -13.280 1.00 87.50 83 TYR A O 1
ATOM 653 N N . ARG A 1 84 ? 8.830 9.398 -12.454 1.00 80.94 84 ARG A N 1
ATOM 654 C CA . ARG A 1 84 ? 8.704 10.168 -13.694 1.00 80.94 84 ARG A CA 1
ATOM 655 C C . ARG A 1 84 ? 9.851 11.170 -13.884 1.00 80.94 84 ARG A C 1
ATOM 657 O O . ARG A 1 84 ? 10.093 11.559 -15.026 1.00 80.94 84 ARG A O 1
ATOM 664 N N . PHE A 1 85 ? 10.477 11.613 -12.796 1.00 60.00 85 PHE A N 1
ATOM 665 C CA . PHE A 1 85 ? 11.676 12.457 -12.805 1.00 60.00 85 PHE A CA 1
ATOM 666 C C . PHE A 1 85 ? 12.943 11.604 -12.875 1.00 60.00 85 PHE A C 1
ATOM 668 O O . PHE A 1 85 ? 13.904 12.081 -13.517 1.00 60.00 85 PHE A O 1
#

Foldseek 3Di:
DPLLVLLLVLLLQLVVQCVVVVNDVVSSVVSVVVSCVVQVPHPHDNDLVRLVVCVVVVNDDPVRSVSSVVSSVVSVVVNVVVVVD

Organism: NCBI:txid1070528

Solvent-accessible surface area (backbone atoms only — not comparable to full-atom values): 4697 Å² total; per-residue (Å²): 130,61,57,67,58,50,29,24,52,36,32,35,50,36,53,50,43,28,62,78,50,74,61,40,65,68,59,37,48,50,40,51,52,50,40,48,62,75,40,68,92,47,100,62,68,64,42,66,67,56,42,53,50,37,39,75,70,68,74,41,53,72,67,57,44,52,52,51,45,52,39,45,51,51,22,51,53,52,44,55,54,61,72,72,106

Radius of gyration: 12.84 Å; Cα contacts (8 Å, |Δi|>4): 74; chains: 1; bounding box: 28×26×30 Å